Protein AF-A0A530MB79-F1 (afdb_monomer)

Structure (mmCIF, N/CA/C/O backbone):
data_AF-A0A530MB79-F1
#
_entry.id   AF-A0A530MB79-F1
#
loop_
_atom_site.group_PDB
_atom_site.id
_atom_site.type_symbol
_atom_site.label_atom_id
_atom_site.label_alt_id
_atom_site.label_comp_id
_atom_site.label_asym_id
_atom_site.label_entity_id
_atom_site.label_seq_id
_atom_site.pdbx_PDB_ins_code
_atom_site.Cartn_x
_atom_site.Cartn_y
_atom_site.Cartn_z
_atom_site.occupancy
_atom_site.B_iso_or_equiv
_atom_site.auth_seq_id
_atom_site.auth_comp_id
_atom_site.auth_asym_id
_atom_site.auth_atom_id
_atom_site.pdbx_PDB_model_num
ATOM 1 N N . ASP A 1 1 ? 9.233 -20.900 18.979 1.00 75.19 1 ASP A N 1
ATOM 2 C CA . ASP A 1 1 ? 10.324 -21.342 19.866 1.00 75.19 1 ASP A CA 1
ATOM 3 C C . ASP A 1 1 ? 11.537 -21.652 18.996 1.00 75.19 1 ASP A C 1
ATOM 5 O O . ASP A 1 1 ? 11.582 -22.682 18.330 1.00 75.19 1 ASP A O 1
ATOM 9 N N . MET A 1 2 ? 12.433 -20.665 18.897 1.00 76.44 2 MET A N 1
ATOM 10 C CA . MET A 1 2 ? 13.573 -20.662 17.973 1.00 76.44 2 MET A CA 1
ATOM 11 C C . MET A 1 2 ? 14.654 -21.659 18.399 1.00 76.44 2 MET A C 1
ATOM 13 O O . MET A 1 2 ? 15.219 -22.337 17.548 1.00 76.44 2 MET A O 1
ATOM 17 N N . GLU A 1 3 ? 14.885 -21.792 19.707 1.00 85.06 3 GLU A N 1
ATOM 18 C CA . GLU A 1 3 ? 15.879 -22.713 20.270 1.00 85.06 3 GLU A CA 1
ATOM 19 C C . GLU A 1 3 ? 15.499 -24.176 20.033 1.00 85.06 3 GLU A C 1
ATOM 21 O O . GLU A 1 3 ? 16.368 -25.010 19.799 1.00 85.06 3 GLU A O 1
ATOM 26 N N . ASN A 1 4 ? 14.199 -24.484 20.005 1.00 90.69 4 ASN A N 1
ATOM 27 C CA . ASN A 1 4 ? 13.711 -25.834 19.730 1.00 90.69 4 ASN A CA 1
ATOM 28 C C . ASN A 1 4 ? 13.238 -26.034 18.280 1.00 90.69 4 ASN A C 1
ATOM 30 O O . ASN A 1 4 ? 12.609 -27.052 17.991 1.00 90.69 4 ASN A O 1
ATOM 34 N N . ALA A 1 5 ? 13.490 -25.072 17.378 1.00 88.75 5 ALA A N 1
ATOM 35 C CA . ALA A 1 5 ? 13.022 -25.080 15.985 1.00 88.75 5 ALA A CA 1
ATOM 36 C C . ALA A 1 5 ? 11.511 -25.379 15.833 1.00 88.75 5 ALA A C 1
ATOM 38 O O . ALA A 1 5 ? 11.065 -25.968 14.846 1.00 88.75 5 ALA A O 1
ATOM 39 N N . LYS A 1 6 ? 10.703 -24.976 16.822 1.00 92.44 6 LYS A N 1
ATOM 40 C CA . LYS A 1 6 ? 9.251 -25.174 16.821 1.00 92.44 6 LYS A CA 1
ATOM 41 C C . LYS A 1 6 ? 8.549 -23.910 16.350 1.00 92.44 6 LYS A C 1
ATOM 43 O O . LYS A 1 6 ? 8.598 -22.861 17.008 1.00 92.44 6 LYS A O 1
ATOM 48 N N . TRP A 1 7 ? 7.829 -24.046 15.244 1.00 91.50 7 TRP A N 1
ATOM 49 C CA . TRP A 1 7 ? 6.871 -23.053 14.779 1.00 91.50 7 TRP A CA 1
ATOM 50 C C . TRP A 1 7 ? 5.691 -22.974 15.743 1.00 91.50 7 TRP A C 1
ATOM 52 O O . TRP A 1 7 ? 5.185 -23.992 16.215 1.00 91.50 7 TRP A O 1
ATOM 62 N N . GLN A 1 8 ? 5.269 -21.754 16.047 1.00 90.94 8 GLN A N 1
ATOM 63 C CA . GLN A 1 8 ? 4.077 -21.493 16.840 1.00 90.94 8 GLN A CA 1
ATOM 64 C C . GLN A 1 8 ? 3.116 -20.682 15.990 1.00 90.94 8 GLN A C 1
ATOM 66 O O . GLN A 1 8 ? 3.526 -19.740 15.312 1.00 90.94 8 GLN A O 1
ATOM 71 N N . VAL A 1 9 ? 1.843 -21.062 16.031 1.00 91.44 9 VAL A N 1
ATOM 72 C CA . VAL A 1 9 ? 0.782 -20.247 15.452 1.00 91.44 9 VAL A CA 1
ATOM 73 C C . VAL A 1 9 ? 0.522 -19.106 16.424 1.00 91.44 9 VAL A C 1
ATOM 75 O O . VAL A 1 9 ? 0.205 -19.340 17.588 1.00 91.44 9 VAL A O 1
ATOM 78 N N . 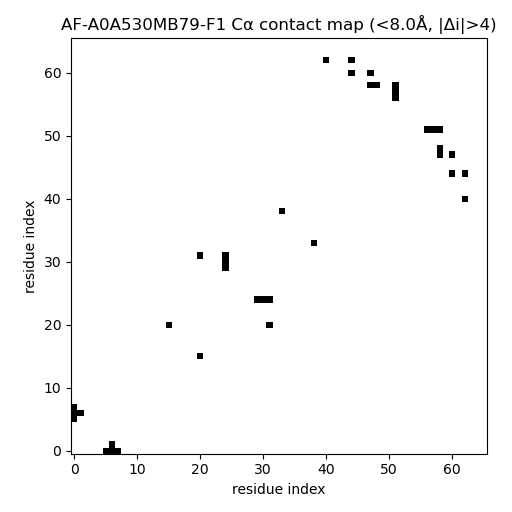LEU A 1 10 ? 0.694 -17.883 15.941 1.00 91.88 10 LEU A N 1
ATOM 79 C CA . LEU A 1 10 ? 0.401 -16.666 16.679 1.00 91.88 10 LEU A CA 1
ATOM 80 C C . LEU A 1 10 ? -0.780 -15.985 16.004 1.00 91.88 10 LEU A C 1
ATOM 82 O O . LEU A 1 10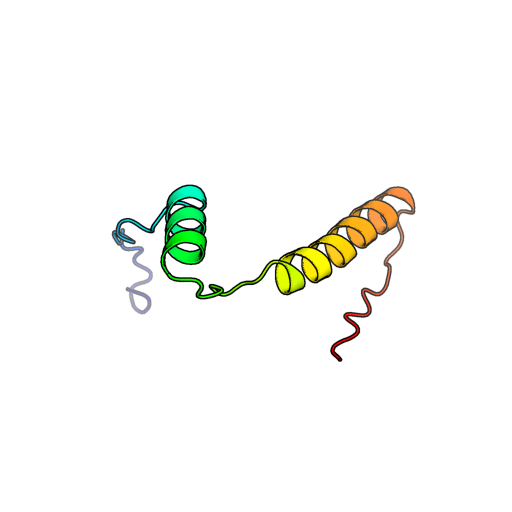 ? -0.789 -15.820 14.784 1.00 91.88 10 LEU A O 1
ATOM 86 N N . ASP A 1 11 ? -1.764 -15.592 16.804 1.00 93.38 11 ASP A N 1
ATOM 87 C CA . ASP A 1 11 ? -2.806 -14.693 16.334 1.00 93.38 11 ASP A CA 1
ATOM 88 C C . ASP A 1 11 ? -2.216 -13.282 16.219 1.00 93.38 11 ASP A C 1
ATOM 90 O O . ASP A 1 11 ? -1.741 -12.713 17.202 1.00 93.38 11 ASP A O 1
ATOM 94 N N . ALA A 1 12 ? -2.216 -12.730 15.007 1.00 91.75 12 ALA A N 1
ATOM 95 C CA . ALA A 1 12 ? -1.755 -11.369 14.747 1.00 91.75 12 ALA A CA 1
ATOM 96 C C . ALA A 1 12 ? -2.774 -10.308 15.206 1.00 91.75 12 ALA A C 1
ATOM 98 O O . ALA A 1 12 ? -2.458 -9.117 15.226 1.00 91.75 12 ALA A O 1
ATOM 99 N N . GLY A 1 13 ? -3.987 -10.733 15.570 1.00 95.62 13 GLY A N 1
ATOM 100 C CA . GLY A 1 13 ? -5.103 -9.853 15.864 1.00 95.62 13 GLY A CA 1
ATOM 101 C C . GLY A 1 13 ? -5.698 -9.224 14.604 1.00 95.62 13 GLY A C 1
ATOM 102 O O . GLY A 1 13 ? -5.260 -9.440 13.472 1.00 95.62 13 GLY A O 1
ATOM 103 N N . SER A 1 14 ? -6.747 -8.428 14.804 1.00 95.06 14 SER A N 1
ATOM 104 C CA . SER A 1 14 ? -7.380 -7.675 13.721 1.00 95.06 14 SER A CA 1
ATOM 105 C C . SER A 1 14 ? -6.703 -6.323 13.539 1.00 95.06 14 SER A C 1
ATOM 107 O O . SER A 1 14 ? -6.523 -5.576 14.500 1.00 95.06 14 SER A O 1
ATOM 109 N N . VAL A 1 15 ? -6.390 -5.978 12.292 1.00 94.25 15 VAL A N 1
ATOM 110 C CA . VAL A 1 15 ? -5.917 -4.642 11.916 1.00 94.25 15 VAL A CA 1
ATOM 111 C C . VAL A 1 15 ? -7.026 -3.868 11.199 1.00 94.25 15 VAL A C 1
ATOM 113 O O . VAL A 1 15 ? -7.830 -4.479 10.488 1.00 94.25 15 VAL A O 1
ATOM 116 N N . PRO A 1 16 ? -7.092 -2.532 11.349 1.00 94.38 16 PRO A N 1
ATOM 117 C CA . PRO A 1 16 ? -8.034 -1.725 10.590 1.00 94.38 16 PRO A CA 1
ATOM 118 C C . PRO A 1 16 ? -7.824 -1.893 9.084 1.00 94.38 16 PRO A C 1
ATOM 120 O O . PRO A 1 16 ? -6.698 -1.864 8.583 1.00 94.38 16 PRO A O 1
ATOM 123 N N . THR A 1 17 ? -8.922 -2.012 8.348 1.00 94.38 17 THR A N 1
ATOM 124 C CA . THR A 1 17 ? -8.903 -2.003 6.882 1.00 94.38 17 THR A CA 1
ATOM 125 C C . THR A 1 17 ? -8.424 -0.651 6.354 1.00 94.38 17 THR A C 1
ATOM 127 O O . THR A 1 17 ? -8.595 0.385 7.001 1.00 94.38 17 THR A O 1
ATOM 130 N N . ASN A 1 18 ? -7.902 -0.623 5.126 1.00 91.62 18 ASN A N 1
ATOM 131 C CA . ASN A 1 18 ? -7.511 0.635 4.480 1.00 91.62 18 ASN A CA 1
ATOM 132 C C . ASN A 1 18 ? -8.676 1.634 4.380 1.00 91.62 18 ASN A C 1
ATOM 134 O O . ASN A 1 18 ? -8.467 2.830 4.557 1.00 91.62 18 ASN A O 1
ATOM 138 N N . TYR A 1 19 ? -9.904 1.146 4.172 1.00 94.25 19 TYR A N 1
ATOM 139 C CA . TYR A 1 19 ? -11.103 1.984 4.180 1.00 94.25 19 TYR A CA 1
ATOM 140 C C . TYR A 1 19 ? -11.328 2.650 5.543 1.00 94.25 19 TYR A C 1
ATOM 142 O O . TYR A 1 19 ? -11.520 3.861 5.605 1.00 94.25 19 TYR A O 1
ATOM 150 N N . GLN A 1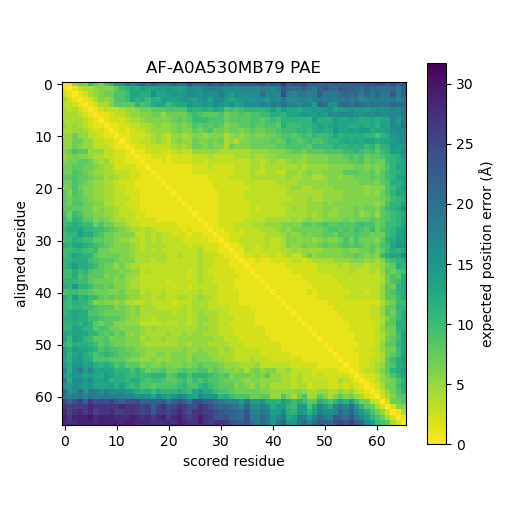 20 ? -11.257 1.885 6.637 1.00 96.00 20 GLN A N 1
ATOM 151 C CA . GLN A 1 20 ? -11.413 2.429 7.992 1.00 96.00 20 GLN A CA 1
ATOM 152 C C . GLN A 1 20 ? -10.343 3.481 8.291 1.00 96.00 20 GLN A C 1
ATOM 154 O O . GLN 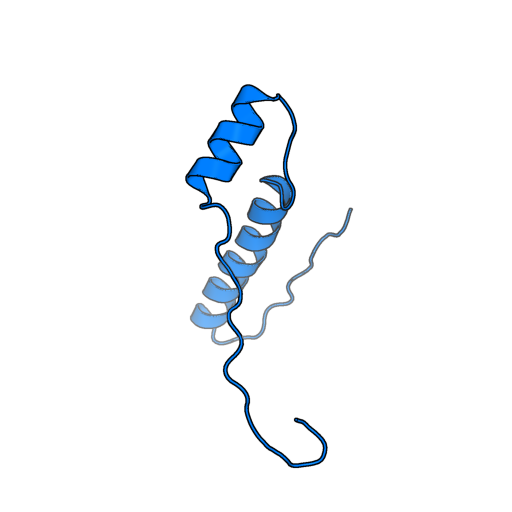A 1 20 ? -10.676 4.592 8.694 1.00 96.00 20 GLN A O 1
ATOM 159 N N . ARG A 1 21 ? -9.074 3.178 7.987 1.00 93.38 21 ARG A N 1
ATOM 160 C CA . ARG A 1 21 ? -7.959 4.121 8.176 1.00 93.38 21 ARG A CA 1
ATOM 161 C C . ARG A 1 21 ? -8.161 5.419 7.391 1.00 93.38 21 ARG A C 1
ATOM 163 O O . ARG A 1 21 ? -7.875 6.494 7.909 1.00 93.38 21 ARG A O 1
ATOM 170 N N . PHE A 1 22 ? -8.670 5.326 6.161 1.00 92.12 22 PHE A N 1
ATOM 171 C CA . PHE A 1 22 ? -8.976 6.492 5.333 1.00 92.12 22 PHE A CA 1
ATOM 172 C C . PHE A 1 22 ? -10.122 7.330 5.913 1.00 92.12 22 PHE A C 1
ATOM 174 O O . PHE A 1 22 ? -9.990 8.546 6.040 1.00 92.12 22 PHE A O 1
ATOM 181 N N . VAL A 1 23 ? -11.227 6.692 6.309 1.00 95.88 23 VAL A N 1
ATOM 182 C CA . VAL A 1 23 ? -12.374 7.379 6.923 1.00 95.88 23 VAL A CA 1
ATOM 183 C C . VAL A 1 23 ? -11.961 8.108 8.202 1.00 95.88 23 VAL A C 1
ATOM 185 O O . VAL A 1 23 ? -12.359 9.256 8.404 1.00 95.88 23 VAL A O 1
ATOM 188 N N . ASP A 1 24 ? -11.140 7.480 9.040 1.00 95.88 24 ASP A N 1
ATOM 189 C CA . ASP A 1 24 ? -10.664 8.084 10.285 1.00 95.88 24 ASP A CA 1
ATOM 190 C C . ASP A 1 24 ? -9.741 9.281 10.025 1.00 95.88 24 ASP A C 1
ATOM 192 O O . ASP A 1 24 ? -9.887 10.320 10.672 1.00 95.88 24 ASP A O 1
ATOM 196 N N . ALA A 1 25 ? -8.844 9.185 9.037 1.00 94.81 25 ALA A N 1
ATOM 197 C CA . ALA A 1 25 ? -7.991 10.300 8.629 1.00 94.81 25 ALA A CA 1
ATOM 198 C C . ALA A 1 25 ? -8.815 11.505 8.143 1.00 94.81 25 ALA A C 1
ATOM 200 O O . ALA A 1 25 ? -8.538 12.641 8.529 1.00 94.81 25 ALA A O 1
ATOM 201 N N . VAL A 1 26 ? -9.870 11.260 7.356 1.00 95.38 26 VAL A N 1
ATOM 202 C CA . VAL A 1 26 ? -10.783 12.310 6.872 1.00 95.38 26 VAL A CA 1
ATOM 203 C C . VAL A 1 26 ? -11.550 12.959 8.023 1.00 95.38 26 VAL A C 1
ATOM 205 O O . VAL A 1 26 ? -11.642 14.182 8.083 1.00 95.38 26 VAL A O 1
ATOM 208 N N . ARG A 1 27 ? -12.092 12.162 8.950 1.00 97.69 27 ARG A N 1
ATOM 209 C CA . ARG A 1 27 ? -12.885 12.673 10.081 1.00 97.69 27 ARG A CA 1
ATOM 210 C C . ARG A 1 27 ? -12.062 13.508 11.048 1.00 97.69 27 ARG A C 1
ATOM 212 O O . ARG A 1 27 ? -12.538 14.532 11.525 1.00 97.69 27 ARG A O 1
ATOM 219 N N . ASN A 1 28 ? -10.847 13.058 11.338 1.00 97.00 28 ASN A N 1
ATOM 220 C CA . ASN A 1 28 ? -9.989 13.692 12.331 1.00 97.00 28 ASN A CA 1
ATOM 221 C C . ASN A 1 28 ? -9.105 14.790 11.724 1.00 97.00 28 ASN A C 1
ATOM 223 O O . ASN A 1 28 ? -8.478 15.541 12.465 1.00 97.00 28 ASN A O 1
ATOM 227 N N . GLY A 1 29 ? -9.022 14.874 10.390 1.00 95.06 29 GLY A N 1
ATOM 228 C CA . GLY A 1 29 ? -8.118 15.789 9.691 1.00 95.06 29 GLY A CA 1
ATOM 229 C C . GLY A 1 29 ? -6.636 15.470 9.914 1.00 95.06 29 GLY A C 1
ATOM 230 O O . GLY A 1 29 ? -5.786 16.332 9.708 1.00 95.06 29 GLY A O 1
ATOM 231 N N . VAL A 1 30 ? -6.317 14.251 10.358 1.00 94.50 30 VAL A N 1
ATOM 232 C CA . VAL A 1 30 ? -4.952 13.813 10.672 1.00 94.50 30 VAL A CA 1
ATOM 233 C C . VAL A 1 30 ? -4.487 12.835 9.604 1.00 94.50 30 VAL A C 1
ATOM 235 O O . VAL A 1 30 ? -5.087 11.778 9.414 1.00 94.50 30 VAL A O 1
ATOM 238 N N . GLN A 1 31 ? -3.393 13.171 8.922 1.00 89.19 31 GLN A N 1
ATOM 239 C CA . GLN A 1 31 ? -2.765 12.267 7.965 1.00 89.19 31 GLN A CA 1
ATOM 240 C C . GLN A 1 31 ? -2.126 11.083 8.702 1.00 89.19 31 GLN A C 1
ATOM 242 O O . GLN A 1 31 ? -1.301 11.269 9.594 1.00 89.19 31 GLN A O 1
ATOM 247 N N . ALA A 1 32 ? -2.495 9.865 8.307 1.00 89.75 32 ALA A N 1
ATOM 248 C CA . ALA A 1 32 ? -1.862 8.646 8.792 1.00 89.75 32 ALA A CA 1
ATOM 249 C C . ALA A 1 32 ? -0.663 8.267 7.912 1.00 89.75 32 ALA A C 1
ATOM 251 O O . ALA A 1 32 ? -0.688 8.471 6.698 1.00 89.75 32 ALA A O 1
ATOM 252 N N . GLU A 1 33 ? 0.350 7.654 8.522 1.00 91.00 33 GLU A N 1
ATOM 253 C CA . GLU A 1 33 ? 1.463 7.047 7.791 1.00 91.00 33 GLU A CA 1
ATOM 254 C C . GLU A 1 33 ? 1.222 5.543 7.547 1.00 91.00 33 GLU A C 1
ATOM 256 O O . GLU A 1 33 ? 0.576 4.874 8.364 1.00 91.00 33 GLU A O 1
ATOM 261 N N . PRO A 1 34 ? 1.725 4.971 6.439 1.00 89.94 34 PRO A N 1
ATOM 262 C CA . PRO A 1 34 ? 2.401 5.657 5.337 1.00 89.94 34 PRO A CA 1
ATOM 263 C C . PRO A 1 34 ? 1.450 6.550 4.524 1.00 89.94 34 PRO A C 1
ATOM 265 O O . PRO A 1 34 ? 0.312 6.172 4.244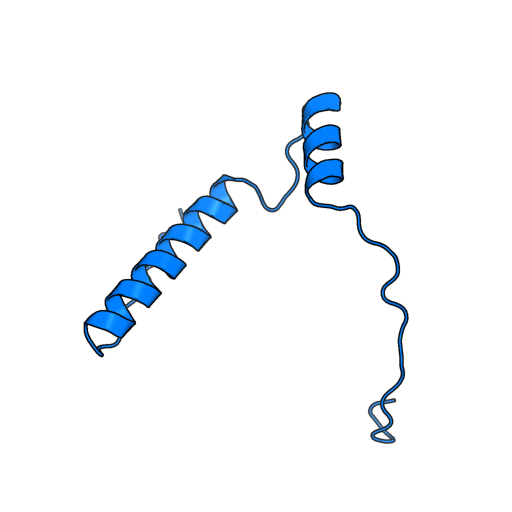 1.00 89.94 34 PRO A O 1
ATOM 268 N N . SER A 1 35 ? 1.929 7.734 4.152 1.00 89.81 35 SER A N 1
ATOM 269 C CA . SER A 1 35 ? 1.163 8.739 3.410 1.00 89.81 35 SER A CA 1
ATOM 270 C C . SER A 1 35 ? 1.045 8.446 1.910 1.00 89.81 35 SER A C 1
ATOM 272 O O . SER A 1 35 ? 1.755 7.614 1.342 1.00 89.81 35 SER A O 1
ATOM 274 N N . PHE A 1 36 ? 0.198 9.214 1.217 1.00 89.31 36 PHE A N 1
ATOM 275 C CA . PHE A 1 36 ? 0.130 9.189 -0.249 1.00 89.31 36 PHE A CA 1
ATOM 276 C C . PHE A 1 36 ? 1.460 9.551 -0.918 1.00 89.31 36 PHE A C 1
ATOM 278 O O . PHE A 1 36 ? 1.747 9.050 -2.000 1.00 89.31 36 PHE A O 1
ATOM 285 N N . ARG A 1 37 ? 2.297 10.378 -0.273 1.00 91.38 37 ARG A N 1
ATOM 286 C CA . ARG A 1 37 ? 3.652 10.658 -0.763 1.00 91.38 37 ARG A CA 1
ATOM 287 C C . ARG A 1 37 ? 4.495 9.390 -0.765 1.00 91.38 37 ARG A C 1
ATOM 289 O O . ARG A 1 37 ? 5.116 9.089 -1.774 1.00 91.38 37 ARG A O 1
ATOM 296 N N . HIS A 1 38 ? 4.459 8.623 0.323 1.00 91.69 38 HIS A N 1
ATOM 297 C CA . HIS A 1 38 ? 5.147 7.337 0.382 1.00 91.69 38 HIS A CA 1
ATOM 298 C C . HIS A 1 38 ? 4.632 6.367 -0.693 1.00 91.69 38 HIS A C 1
ATOM 300 O O . HIS A 1 38 ? 5.427 5.720 -1.369 1.00 91.69 38 HIS A O 1
ATOM 306 N N . ALA A 1 39 ? 3.315 6.320 -0.912 1.00 91.31 39 ALA A N 1
ATOM 307 C CA . ALA A 1 39 ? 2.731 5.510 -1.980 1.00 91.31 39 ALA A CA 1
ATOM 308 C C . ALA A 1 39 ? 3.195 5.949 -3.383 1.00 91.31 39 ALA A C 1
ATOM 310 O O . ALA A 1 39 ? 3.472 5.100 -4.225 1.00 91.31 39 ALA A O 1
ATOM 311 N N . ALA A 1 40 ? 3.326 7.254 -3.633 1.00 93.62 40 ALA A N 1
ATOM 312 C CA . ALA A 1 40 ? 3.828 7.773 -4.904 1.0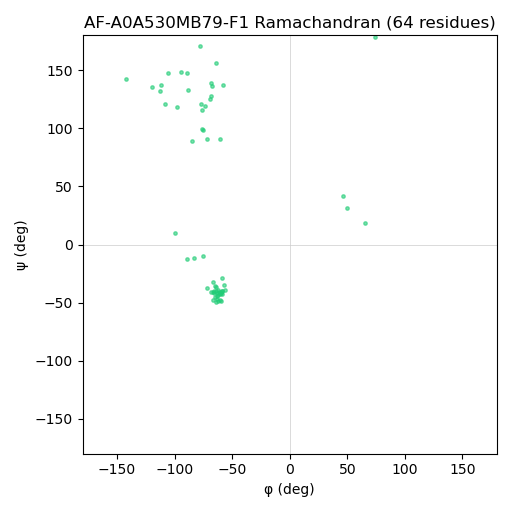0 93.62 40 ALA A CA 1
ATOM 313 C C . ALA A 1 40 ? 5.303 7.410 -5.139 1.00 93.62 40 ALA A C 1
ATOM 315 O O . ALA A 1 40 ? 5.666 7.030 -6.249 1.00 93.62 40 ALA A O 1
ATOM 316 N N . GLU A 1 41 ? 6.145 7.469 -4.104 1.00 92.94 41 GLU A N 1
ATOM 317 C CA . GLU A 1 41 ? 7.535 7.006 -4.206 1.00 92.94 41 GLU A CA 1
ATOM 318 C C . GLU A 1 41 ? 7.612 5.500 -4.477 1.00 92.94 41 GLU A C 1
ATOM 320 O O . GLU A 1 41 ? 8.393 5.064 -5.323 1.00 92.94 41 GLU A O 1
ATOM 325 N N . LEU A 1 42 ? 6.748 4.704 -3.836 1.00 94.19 42 LEU A N 1
ATOM 326 C CA . LEU A 1 42 ? 6.647 3.275 -4.125 1.00 94.19 42 LEU A CA 1
ATOM 327 C C . LEU A 1 42 ? 6.226 3.021 -5.580 1.00 94.19 42 LEU A C 1
ATOM 329 O O . LEU A 1 42 ? 6.795 2.145 -6.229 1.00 94.19 42 LEU A O 1
ATOM 333 N N . GLN A 1 43 ? 5.286 3.806 -6.116 1.00 95.50 43 GLN A N 1
ATOM 334 C CA . GLN A 1 43 ? 4.843 3.669 -7.505 1.00 95.50 43 GLN A CA 1
ATOM 335 C C . GLN A 1 43 ? 5.995 3.862 -8.496 1.00 95.50 43 GLN A C 1
ATOM 337 O O . GLN A 1 43 ? 6.124 3.070 -9.422 1.00 95.50 43 GLN A O 1
ATOM 342 N N . LYS A 1 44 ? 6.894 4.830 -8.268 1.00 93.69 44 LYS A N 1
ATOM 343 C CA . LYS A 1 44 ? 8.073 5.026 -9.133 1.00 93.69 44 LYS A CA 1
ATOM 344 C C . LYS A 1 44 ? 8.955 3.779 -9.198 1.00 93.69 44 LYS A C 1
ATOM 346 O O . LYS A 1 44 ? 9.472 3.436 -10.258 1.00 93.69 44 LYS A O 1
ATOM 351 N N . VAL A 1 45 ? 9.135 3.096 -8.067 1.00 94.56 45 VAL A N 1
ATOM 352 C CA . VAL A 1 45 ? 9.924 1.856 -8.005 1.00 94.56 45 VAL A CA 1
ATOM 353 C C . VAL A 1 45 ? 9.219 0.726 -8.754 1.00 94.56 45 VAL A C 1
ATOM 355 O O . VAL A 1 45 ? 9.873 -0.015 -9.485 1.00 94.56 45 VAL A O 1
ATOM 358 N N . LEU A 1 46 ? 7.895 0.611 -8.614 1.00 95.00 46 LEU A N 1
ATOM 359 C CA . LEU A 1 46 ? 7.102 -0.373 -9.356 1.00 95.00 46 LEU A CA 1
ATOM 360 C C . LEU A 1 46 ? 7.172 -0.129 -10.868 1.00 95.00 46 LEU A C 1
ATOM 362 O O . LEU A 1 46 ? 7.402 -1.072 -11.622 1.00 95.00 46 LEU A O 1
ATOM 366 N N . ASP A 1 47 ? 7.060 1.125 -11.305 1.00 95.12 47 ASP A N 1
ATOM 367 C CA . ASP A 1 47 ? 7.182 1.494 -12.716 1.00 95.12 47 ASP A CA 1
ATOM 368 C C . ASP A 1 47 ? 8.573 1.126 -13.263 1.00 95.12 47 ASP A C 1
ATOM 370 O O . ASP A 1 47 ? 8.695 0.555 -14.346 1.00 95.12 47 ASP A O 1
ATOM 374 N N . LEU A 1 48 ? 9.640 1.370 -12.491 1.00 94.94 48 LEU A N 1
ATOM 375 C CA . LEU A 1 48 ? 10.999 0.963 -12.863 1.00 94.94 48 LEU A CA 1
ATOM 376 C C . LEU A 1 48 ? 11.163 -0.556 -12.955 1.00 94.94 48 LEU A C 1
ATOM 378 O O . LEU A 1 48 ? 11.888 -1.027 -13.833 1.00 94.94 48 LEU A O 1
ATOM 382 N N . ALA A 1 49 ? 10.505 -1.320 -12.082 1.00 94.75 49 ALA A N 1
ATOM 383 C CA . ALA A 1 49 ? 10.538 -2.778 -12.134 1.00 94.75 49 ALA A CA 1
ATOM 384 C C . ALA A 1 49 ? 9.912 -3.306 -13.433 1.00 94.75 49 ALA A C 1
ATOM 386 O O . ALA A 1 49 ? 10.494 -4.182 -14.071 1.00 94.75 49 ALA A O 1
ATOM 387 N N . VAL A 1 50 ? 8.791 -2.720 -13.872 1.00 96.44 50 VAL A N 1
ATOM 388 C CA . VAL A 1 50 ? 8.161 -3.055 -15.162 1.00 96.44 50 VAL A CA 1
ATOM 389 C C . VAL A 1 50 ? 9.123 -2.781 -16.321 1.00 96.44 50 VAL A C 1
ATOM 391 O O . VAL A 1 50 ? 9.369 -3.659 -17.143 1.00 96.44 50 VAL A O 1
ATOM 394 N N . VAL A 1 51 ? 9.747 -1.599 -16.353 1.00 96.00 51 VAL A N 1
ATOM 395 C CA . VAL A 1 51 ? 10.704 -1.247 -17.419 1.00 96.00 51 VAL A CA 1
ATOM 396 C C . VAL A 1 51 ? 11.949 -2.146 -17.391 1.00 96.00 51 VAL A C 1
ATOM 398 O O . VAL A 1 51 ? 12.502 -2.474 -18.442 1.00 96.00 51 VAL A O 1
ATOM 401 N N . SER A 1 52 ? 12.419 -2.538 -16.204 1.00 96.19 52 SER A N 1
ATOM 402 C CA . SER A 1 52 ? 13.563 -3.446 -16.047 1.00 96.19 52 SER A CA 1
ATOM 403 C C . SER A 1 52 ? 13.270 -4.821 -16.650 1.00 96.19 52 SER A C 1
ATOM 405 O O . SER A 1 52 ? 14.108 -5.352 -17.387 1.00 96.19 52 SER A O 1
ATOM 407 N N . ASP A 1 53 ? 12.072 -5.352 -16.393 1.00 96.62 53 ASP A N 1
ATOM 408 C CA . ASP A 1 53 ? 11.617 -6.638 -16.921 1.00 96.62 53 ASP A CA 1
ATOM 409 C C . ASP A 1 53 ? 11.505 -6.612 -18.452 1.00 96.62 53 ASP A C 1
ATOM 411 O O . ASP A 1 53 ? 12.121 -7.435 -19.135 1.00 96.62 53 ASP A O 1
ATOM 415 N N . GLU A 1 54 ? 10.839 -5.593 -19.008 1.00 97.00 54 GLU A N 1
ATOM 416 C CA . GLU A 1 54 ? 10.699 -5.409 -20.461 1.00 97.00 54 GLU A CA 1
ATOM 417 C C . GLU A 1 54 ? 12.056 -5.361 -21.177 1.00 97.00 54 GLU A C 1
ATOM 419 O O . GLU A 1 54 ? 12.227 -5.916 -22.266 1.00 97.00 54 GLU A O 1
ATOM 424 N N . ARG A 1 55 ? 13.045 -4.703 -20.561 1.00 95.38 55 ARG A N 1
ATOM 425 C CA . ARG A 1 55 ? 14.394 -4.552 -21.123 1.00 95.38 55 ARG A CA 1
ATOM 426 C C . ARG A 1 55 ? 15.301 -5.750 -20.860 1.00 95.38 55 ARG A C 1
ATOM 428 O O . ARG A 1 55 ? 16.382 -5.802 -21.446 1.00 95.38 55 ARG A O 1
ATOM 435 N N . ARG A 1 56 ? 14.899 -6.682 -19.985 1.00 94.44 56 ARG A N 1
ATOM 436 C CA . ARG A 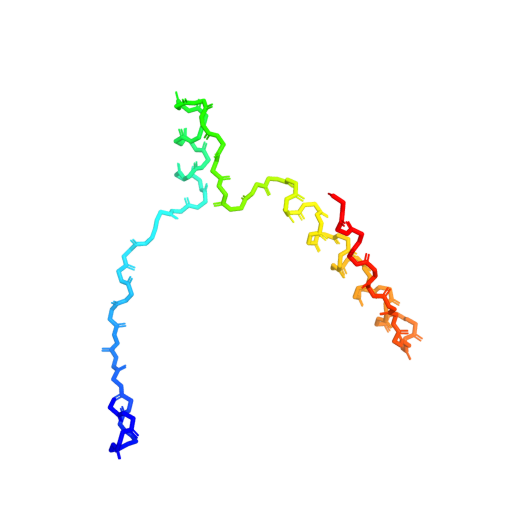1 56 ? 15.752 -7.754 -19.438 1.00 94.44 56 ARG A CA 1
ATOM 437 C C . ARG A 1 56 ? 17.116 -7.231 -18.982 1.00 94.44 56 ARG A C 1
ATOM 439 O O . ARG A 1 56 ? 18.154 -7.832 -19.260 1.00 94.44 56 ARG A O 1
ATOM 446 N N . ALA A 1 57 ? 17.106 -6.076 -18.327 1.00 93.06 57 ALA A N 1
ATOM 447 C CA . ALA A 1 57 ? 18.304 -5.400 -17.862 1.00 93.06 57 ALA A CA 1
ATOM 448 C C . ALA A 1 57 ? 18.048 -4.763 -16.500 1.00 93.06 57 ALA A C 1
ATOM 450 O O . ALA A 1 57 ? 16.972 -4.220 -16.245 1.00 93.06 57 ALA A O 1
ATOM 451 N N . GLU A 1 58 ? 19.057 -4.799 -15.637 1.00 88.31 58 GLU A N 1
ATOM 452 C CA . GLU A 1 58 ? 18.990 -4.174 -14.321 1.00 88.31 58 GLU A CA 1
ATOM 453 C C . GLU A 1 58 ? 18.956 -2.647 -14.460 1.00 88.31 58 GLU A C 1
ATOM 455 O O . GLU A 1 58 ? 19.811 -2.042 -15.113 1.00 88.31 58 GLU A O 1
ATOM 460 N N . LEU A 1 59 ? 17.967 -2.016 -13.826 1.00 88.19 59 LEU A N 1
ATOM 461 C CA . LEU A 1 59 ? 17.851 -0.563 -13.743 1.00 88.19 59 LEU A CA 1
ATOM 462 C C . LEU A 1 59 ? 18.072 -0.109 -12.304 1.00 88.19 59 LEU A C 1
ATOM 464 O O . LEU A 1 59 ? 17.564 -0.703 -11.355 1.00 88.19 59 LEU A O 1
ATOM 468 N N . ARG A 1 60 ? 18.827 0.977 -12.135 1.00 85.12 60 ARG A N 1
ATOM 469 C CA . ARG A 1 60 ? 19.042 1.573 -10.816 1.00 85.12 60 ARG A CA 1
ATOM 470 C C . ARG A 1 60 ? 17.801 2.353 -10.403 1.00 85.12 60 ARG A C 1
ATOM 472 O O . ARG A 1 60 ? 17.480 3.368 -11.016 1.00 85.12 60 ARG A O 1
ATOM 479 N N . ALA A 1 61 ? 17.150 1.910 -9.334 1.00 78.25 61 ALA A N 1
ATOM 480 C CA . ALA A 1 61 ? 16.164 2.721 -8.640 1.00 78.25 61 ALA A CA 1
ATOM 481 C C 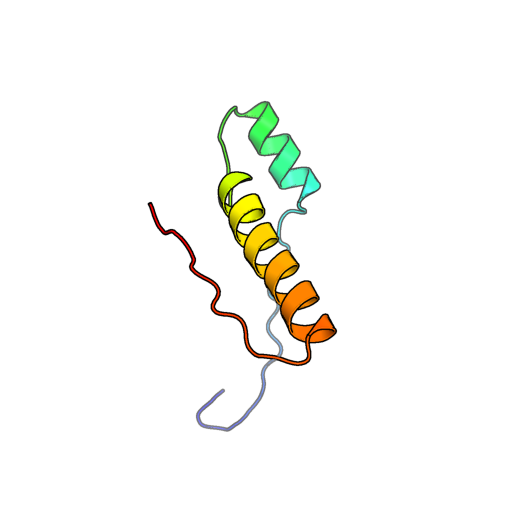. ALA A 1 61 ? 16.896 3.781 -7.806 1.00 78.25 61 ALA A C 1
ATOM 483 O O . ALA A 1 61 ? 17.398 3.497 -6.720 1.00 78.25 61 ALA A O 1
ATOM 484 N N . HIS A 1 62 ? 16.997 5.003 -8.328 1.00 65.38 62 HIS A N 1
ATOM 485 C CA . HIS A 1 62 ? 17.336 6.151 -7.497 1.00 65.38 62 HIS A CA 1
ATOM 486 C C . HIS A 1 62 ? 16.083 6.524 -6.706 1.00 65.38 62 HIS A C 1
ATOM 488 O O . HIS A 1 62 ? 15.168 7.152 -7.231 1.00 65.38 62 HIS A O 1
ATOM 494 N N . ALA A 1 63 ? 16.013 6.088 -5.449 1.00 53.84 63 ALA A N 1
ATOM 495 C CA . ALA A 1 63 ? 15.121 6.718 -4.491 1.00 53.84 63 ALA A CA 1
ATOM 496 C C . ALA A 1 63 ? 15.737 8.082 -4.173 1.00 53.84 63 ALA A C 1
ATOM 498 O O . ALA A 1 63 ? 16.600 8.176 -3.298 1.00 53.84 63 ALA A O 1
ATOM 499 N N . ASP A 1 64 ? 15.363 9.115 -4.930 1.00 50.06 64 ASP A N 1
ATOM 500 C CA . ASP A 1 64 ? 15.661 10.497 -4.559 1.00 50.06 64 ASP A CA 1
ATOM 501 C C . ASP A 1 64 ? 14.988 10.757 -3.210 1.00 50.06 64 ASP A C 1
ATOM 503 O O . ASP A 1 64 ? 13.811 11.092 -3.108 1.00 50.06 64 ASP A O 1
ATOM 507 N N . THR A 1 65 ? 15.747 10.502 -2.150 1.00 41.06 65 THR A N 1
ATOM 508 C CA . THR A 1 65 ? 15.363 10.791 -0.780 1.00 41.06 65 THR A CA 1
ATOM 509 C C . THR A 1 65 ? 15.753 12.245 -0.559 1.00 41.06 65 THR A C 1
ATOM 511 O O . THR A 1 65 ? 16.896 12.535 -0.206 1.00 41.06 65 THR A O 1
ATOM 514 N N . GLN A 1 66 ? 14.827 13.153 -0.865 1.00 35.91 66 GLN A N 1
ATOM 515 C CA . GLN A 1 66 ? 14.855 14.534 -0.386 1.00 35.91 66 GLN A CA 1
ATOM 516 C C . GLN A 1 66 ? 13.717 14.763 0.599 1.00 35.91 66 GLN A C 1
ATOM 518 O O . GLN A 1 66 ? 12.586 14.306 0.312 1.00 35.91 66 GLN A O 1
#

Mean predicted aligned error: 7.4 Å

pLDDT: mean 89.03, std 12.51, range [35.91, 97.69]

Solvent-accessible surface area (backbone atoms only — not comparable to full-atom values): 4397 Å² total; per-residue (Å²): 79,78,93,76,74,41,88,70,94,72,86,87,71,90,74,83,50,73,66,56,55,49,52,50,25,66,74,70,72,44,88,60,84,83,38,72,67,55,52,53,58,49,46,56,50,53,54,48,50,53,55,21,60,80,65,74,43,94,67,85,79,78,78,82,84,124

Secondary structure (DSSP, 8-state):
-TTTT------------HHHHHHHHHHHT-PPSSPHHHHHHHHHHHHHHHHHHHHTS---------

Radius of gyration: 19.04 Å; Cα contacts (8 Å, |Δi|>4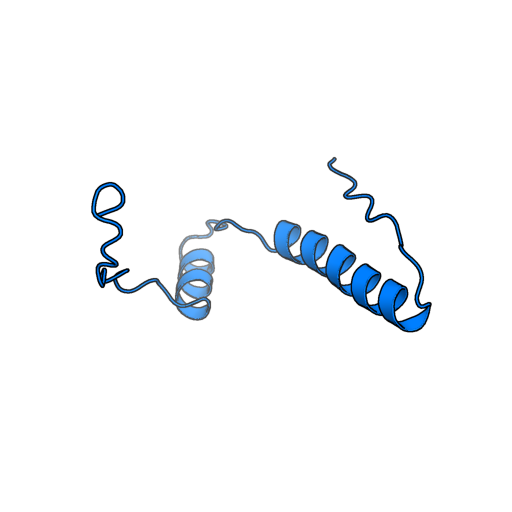): 19; chains: 1; bounding box: 32×42×41 Å

Foldseek 3Di:
DVVVPDDDDDDPDDDDDPVRVVVVCVVVVNADPPHVVVVVLVVQVVVVVVVCVVVVHDDDPPSPPD

Sequence (66 aa):
DMENAKWQVLDAGSVPTNYQRFVDAVRNGVQAEPSFRHAAELQKVLDLAVVSDERRAELRAHADTQ